Protein AF-A0AA90UH50-F1 (afdb_monomer_lite)

Organism: NCBI:txid165179

pLDDT: mean 89.98, std 8.47, range [40.38, 96.94]

Radius of gyration: 17.3 Å; chains: 1; bounding box: 39×28×52 Å

Structure (mmCIF, N/CA/C/O backbone):
data_AF-A0AA90UH50-F1
#
_entry.id   AF-A0AA90UH50-F1
#
loop_
_atom_site.group_PDB
_atom_site.id
_atom_site.type_symbol
_atom_site.label_atom_id
_atom_site.label_alt_id
_atom_site.label_comp_id
_atom_site.label_asym_id
_atom_site.label_entity_id
_atom_site.label_seq_id
_atom_site.pdbx_PDB_ins_code
_atom_site.Cartn_x
_atom_site.Cartn_y
_atom_site.Cartn_z
_atom_site.occupancy
_atom_site.B_iso_or_equiv
_atom_site.auth_seq_id
_atom_site.auth_comp_id
_atom_site.auth_asym_id
_atom_site.auth_atom_id
_atom_site.pdbx_PDB_model_num
ATOM 1 N N . MET A 1 1 ? -16.017 -11.888 17.998 1.00 40.38 1 MET A N 1
ATOM 2 C CA . MET A 1 1 ? -15.802 -11.823 16.534 1.00 40.38 1 MET A CA 1
ATOM 3 C C . MET A 1 1 ? -14.980 -10.581 16.237 1.00 40.38 1 MET A C 1
ATOM 5 O O . MET A 1 1 ? -15.386 -9.504 16.651 1.00 40.38 1 MET A O 1
ATOM 9 N N . GLY A 1 2 ? -13.798 -10.724 15.632 1.00 55.88 2 GLY A N 1
ATOM 10 C CA . GLY A 1 2 ? -12.980 -9.566 15.258 1.00 55.88 2 GLY A CA 1
ATOM 11 C C . GLY A 1 2 ? -13.675 -8.745 14.170 1.00 55.88 2 GLY A C 1
ATOM 12 O O . GLY A 1 2 ? -14.287 -9.314 13.269 1.00 55.88 2 GLY A O 1
ATOM 13 N N . THR A 1 3 ? -13.617 -7.417 14.258 1.00 66.50 3 THR A N 1
ATOM 14 C CA . THR A 1 3 ? -14.104 -6.538 13.188 1.00 66.50 3 THR A CA 1
ATOM 15 C C . THR A 1 3 ? -13.273 -6.782 11.930 1.00 66.50 3 THR A C 1
ATOM 17 O O . THR A 1 3 ? -12.051 -6.633 11.969 1.00 66.50 3 THR A O 1
ATOM 20 N N . VAL A 1 4 ? -13.920 -7.138 10.818 1.00 81.38 4 VAL A N 1
ATOM 21 C CA . VAL A 1 4 ? -13.249 -7.227 9.515 1.00 81.38 4 VAL A CA 1
ATOM 22 C C . VAL A 1 4 ? -12.757 -5.833 9.141 1.00 81.38 4 VAL A C 1
ATOM 24 O O . VAL A 1 4 ? -13.542 -4.889 9.070 1.00 81.38 4 VAL A O 1
ATOM 27 N N . GLN A 1 5 ? -11.451 -5.693 8.934 1.00 89.19 5 GLN A N 1
ATOM 28 C CA . GLN A 1 5 ? -10.883 -4.452 8.428 1.00 89.19 5 GLN A CA 1
ATOM 29 C C . GLN A 1 5 ? -11.181 -4.338 6.937 1.00 89.19 5 GLN A C 1
ATOM 31 O O . GLN A 1 5 ? -11.025 -5.305 6.190 1.00 89.19 5 GLN A O 1
ATOM 36 N N . VAL A 1 6 ? -11.626 -3.158 6.521 1.00 92.94 6 VAL A N 1
ATOM 37 C CA . VAL A 1 6 ? -12.025 -2.863 5.144 1.00 92.94 6 VAL A CA 1
ATOM 38 C C . VAL A 1 6 ? -11.366 -1.574 4.673 1.00 92.94 6 VAL A C 1
ATOM 40 O O . VAL A 1 6 ? -10.913 -0.788 5.500 1.00 92.94 6 VAL A O 1
ATOM 43 N N . MET A 1 7 ? -11.354 -1.357 3.360 1.00 93.25 7 MET A N 1
ATOM 44 C CA . MET A 1 7 ? -10.986 -0.106 2.693 1.00 93.25 7 MET A CA 1
ATOM 45 C C . MET A 1 7 ? -11.768 0.031 1.384 1.00 93.25 7 MET A C 1
ATOM 47 O O . MET A 1 7 ? -12.268 -0.961 0.851 1.00 93.25 7 MET A O 1
ATOM 51 N N . ALA A 1 8 ? -11.861 1.231 0.819 1.00 93.81 8 ALA A N 1
ATOM 52 C CA . ALA A 1 8 ? -12.311 1.356 -0.561 1.00 93.81 8 ALA A CA 1
ATOM 53 C C . ALA A 1 8 ? -11.170 0.932 -1.498 1.00 93.81 8 ALA A C 1
ATOM 55 O O . ALA A 1 8 ? -10.066 1.476 -1.437 1.00 93.81 8 ALA A O 1
ATOM 56 N N . LEU A 1 9 ? -11.429 -0.039 -2.372 1.00 92.56 9 LEU A N 1
ATOM 57 C CA . LEU A 1 9 ? -10.412 -0.643 -3.232 1.00 92.56 9 LEU A CA 1
ATOM 58 C C . LEU A 1 9 ? -11.027 -1.013 -4.575 1.00 92.56 9 LEU A C 1
ATOM 60 O O . LEU A 1 9 ? -12.037 -1.702 -4.639 1.00 92.56 9 LEU A O 1
ATOM 64 N N . ASN A 1 10 ? -10.379 -0.618 -5.661 1.00 91.25 10 ASN A N 1
ATOM 65 C CA . ASN A 1 10 ? -10.592 -1.196 -6.976 1.00 91.25 10 ASN A CA 1
ATOM 66 C C . ASN A 1 10 ? -9.401 -2.103 -7.318 1.00 91.25 10 ASN A C 1
ATOM 68 O O . ASN A 1 10 ? -8.336 -1.582 -7.666 1.00 91.25 10 ASN A O 1
ATOM 72 N N . PRO A 1 11 ? -9.559 -3.438 -7.228 1.00 88.69 11 PRO A N 1
ATOM 73 C CA . PRO A 1 11 ? -8.477 -4.380 -7.493 1.00 88.69 11 PRO A CA 1
ATOM 74 C C . PRO A 1 11 ? -8.253 -4.629 -8.993 1.00 88.69 11 PRO A C 1
ATOM 76 O O . PRO A 1 11 ? -7.331 -5.356 -9.365 1.00 88.69 11 PRO A O 1
ATOM 79 N N . ALA A 1 12 ? -9.101 -4.076 -9.868 1.00 86.69 12 ALA A N 1
ATOM 80 C CA . ALA A 1 12 ? -9.056 -4.372 -11.289 1.00 86.69 12 ALA A CA 1
ATOM 81 C C . ALA A 1 12 ? -7.774 -3.836 -11.936 1.00 86.69 12 ALA A C 1
ATOM 83 O O . ALA A 1 12 ? -7.400 -2.668 -11.791 1.00 86.69 12 ALA A O 1
ATOM 84 N N . ARG A 1 13 ? -7.142 -4.681 -12.755 1.00 83.50 13 ARG A N 1
ATOM 85 C CA . ARG A 1 13 ? -6.107 -4.237 -13.688 1.00 83.50 13 ARG A CA 1
ATOM 86 C C . ARG A 1 13 ? -6.733 -3.250 -14.671 1.00 83.50 13 ARG A C 1
ATOM 88 O O . ARG A 1 13 ? -7.753 -3.562 -15.278 1.00 83.50 13 ARG A O 1
ATOM 95 N N . LYS A 1 14 ? -6.108 -2.082 -14.855 1.00 76.19 14 LYS A N 1
ATOM 96 C CA . LYS A 1 14 ? -6.699 -0.953 -15.608 1.00 76.19 14 LYS A CA 1
ATOM 97 C C . LYS A 1 14 ? -8.002 -0.424 -14.983 1.00 76.19 14 LYS A C 1
ATOM 99 O O . LYS A 1 14 ? -8.855 0.061 -15.720 1.00 76.19 14 LYS A O 1
ATOM 104 N N . GLY A 1 15 ? -8.152 -0.436 -13.654 1.00 64.12 15 GLY A N 1
ATOM 105 C CA . GLY A 1 15 ? -9.282 0.191 -12.934 1.00 64.12 15 GLY A CA 1
ATOM 106 C C . GLY A 1 15 ? -9.403 1.724 -13.092 1.00 64.12 15 GLY A C 1
ATOM 107 O O . GLY A 1 15 ? -10.022 2.403 -12.279 1.00 64.12 15 GLY A O 1
ATOM 108 N N . ASN A 1 16 ? -8.777 2.281 -14.124 1.00 60.50 16 ASN A N 1
ATOM 109 C CA . ASN A 1 16 ? -8.462 3.677 -14.345 1.00 60.50 16 ASN A CA 1
ATOM 110 C C . ASN A 1 16 ? -9.716 4.494 -14.695 1.00 60.50 16 ASN A C 1
ATOM 112 O O . ASN A 1 16 ? -10.217 4.354 -15.802 1.00 60.50 16 ASN A O 1
ATOM 116 N N . MET A 1 17 ? -10.189 5.322 -13.752 1.00 62.91 17 MET A N 1
ATOM 117 C CA . MET A 1 17 ? -10.886 6.628 -13.904 1.00 62.91 17 MET A CA 1
ATOM 118 C C . MET A 1 17 ? -11.217 7.229 -12.509 1.00 62.91 17 MET A C 1
ATOM 120 O O . MET A 1 17 ? -12.258 7.845 -12.315 1.00 62.91 17 MET A O 1
ATOM 124 N N . GLY A 1 18 ? -10.406 6.964 -11.476 1.00 66.00 18 GLY A N 1
ATOM 125 C CA . GLY A 1 18 ? -10.763 7.343 -10.098 1.00 66.00 18 GLY A CA 1
ATOM 126 C C . GLY A 1 18 ? -11.938 6.547 -9.514 1.00 66.00 18 GLY A C 1
ATOM 127 O O . GLY A 1 18 ? -12.462 6.924 -8.470 1.00 66.00 18 GLY A O 1
ATOM 128 N N . ARG A 1 19 ? -12.349 5.447 -10.164 1.00 81.00 19 ARG A N 1
ATOM 129 C CA . ARG A 1 19 ? -13.434 4.589 -9.686 1.00 81.00 19 ARG A CA 1
ATOM 130 C C . ARG A 1 19 ? -12.934 3.544 -8.688 1.00 81.00 19 ARG A C 1
ATOM 132 O O . ARG A 1 19 ? -11.980 2.822 -8.972 1.00 81.00 19 ARG A O 1
ATOM 139 N N . LEU A 1 20 ? -13.597 3.444 -7.548 1.00 83.00 20 LEU A N 1
ATOM 140 C CA . LEU A 1 20 ? -13.385 2.485 -6.471 1.00 83.00 20 LEU A CA 1
ATOM 141 C C . LEU A 1 20 ? -14.473 1.403 -6.512 1.00 83.00 20 LEU A C 1
ATOM 143 O O . LEU A 1 20 ? -15.593 1.683 -6.917 1.00 83.00 20 LEU A O 1
ATOM 147 N N . ASN A 1 21 ? -14.195 0.187 -6.042 1.00 77.31 21 ASN A N 1
ATOM 148 C CA . ASN A 1 21 ? -15.282 -0.657 -5.547 1.00 77.31 21 ASN A CA 1
ATOM 149 C C . ASN A 1 21 ? -15.404 -0.369 -4.049 1.00 77.31 21 ASN A C 1
ATOM 151 O O . ASN A 1 21 ? -14.422 -0.445 -3.305 1.00 77.31 21 ASN A O 1
ATOM 155 N N . SER A 1 22 ? -16.588 0.048 -3.609 1.00 76.56 22 SER A N 1
ATOM 156 C CA . SER A 1 22 ? -16.806 0.396 -2.207 1.00 76.56 22 SER A CA 1
ATOM 157 C C . SER A 1 22 ? -16.666 -0.834 -1.310 1.00 76.56 22 SER A C 1
ATOM 159 O O . SER A 1 22 ? -17.245 -1.875 -1.612 1.00 76.56 22 SER A O 1
ATOM 161 N N . SER A 1 23 ? -15.953 -0.665 -0.198 1.00 89.88 23 SER A N 1
ATOM 162 C CA . SER A 1 23 ? -15.749 -1.612 0.898 1.00 89.88 23 SER A CA 1
ATOM 163 C C . SER A 1 23 ? -15.271 -2.997 0.461 1.00 89.88 23 SER A C 1
ATOM 165 O O . SER A 1 23 ? -16.052 -3.899 0.170 1.00 89.88 23 SER A O 1
ATOM 167 N N . GLN A 1 24 ? -13.956 -3.174 0.444 1.00 92.69 24 GLN A N 1
ATOM 168 C CA . GLN A 1 24 ? -13.304 -4.466 0.288 1.00 92.69 24 GLN A CA 1
ATOM 169 C C . GLN A 1 24 ? -12.563 -4.817 1.580 1.00 92.69 24 GLN A C 1
ATOM 171 O O . GLN A 1 24 ? -11.927 -3.935 2.164 1.00 92.69 24 GLN A O 1
ATOM 176 N N . PRO A 1 25 ? -12.608 -6.079 2.032 1.00 92.38 25 PRO A N 1
ATOM 177 C CA . PRO A 1 25 ? -11.779 -6.541 3.138 1.00 92.38 25 PRO A CA 1
ATOM 178 C C . PRO A 1 25 ? -10.282 -6.367 2.867 1.00 92.38 25 PRO A C 1
ATOM 180 O O . PRO A 1 25 ? -9.833 -6.538 1.733 1.00 92.38 25 PRO A O 1
ATOM 183 N N . LEU A 1 26 ? -9.497 -6.118 3.918 1.00 89.62 26 LEU A N 1
ATOM 184 C CA . LEU A 1 26 ? -8.041 -5.963 3.820 1.00 89.62 26 LEU A CA 1
ATOM 185 C C . LEU A 1 26 ? -7.366 -7.178 3.156 1.00 89.62 26 LEU A C 1
ATOM 187 O O . LEU A 1 26 ? -6.498 -6.998 2.311 1.00 89.62 26 LEU A O 1
ATOM 191 N N . TYR A 1 27 ? -7.848 -8.402 3.410 1.00 90.06 27 TYR A N 1
ATOM 192 C CA . TYR A 1 27 ? -7.284 -9.611 2.790 1.00 90.06 27 TYR A CA 1
ATOM 193 C C . TYR A 1 27 ? -7.380 -9.616 1.252 1.00 90.06 27 TYR A C 1
ATOM 195 O O . TYR A 1 27 ? -6.583 -10.278 0.581 1.00 90.06 27 TYR A O 1
ATOM 203 N N . VAL A 1 28 ? -8.347 -8.893 0.665 1.00 92.44 28 VAL A N 1
ATOM 204 C CA . VAL A 1 28 ? -8.451 -8.731 -0.795 1.00 92.44 28 VAL A CA 1
ATOM 205 C C . VAL A 1 28 ? -7.262 -7.924 -1.304 1.00 92.44 28 VAL A C 1
ATOM 207 O O . VAL A 1 28 ? -6.693 -8.254 -2.345 1.00 92.44 28 VAL A O 1
ATOM 210 N N . TYR A 1 29 ? -6.855 -6.902 -0.550 1.00 91.12 29 TYR A N 1
ATOM 211 C CA . TYR A 1 29 ? -5.661 -6.124 -0.843 1.00 91.12 29 TYR A CA 1
ATOM 212 C C . TYR A 1 29 ? -4.388 -6.963 -0.698 1.00 91.12 29 TYR A C 1
ATOM 214 O O . TYR A 1 29 ? -3.591 -7.004 -1.634 1.00 91.12 29 TYR A O 1
ATOM 222 N N . ASP A 1 30 ? -4.247 -7.715 0.396 1.00 90.44 30 ASP A N 1
ATOM 223 C CA . ASP A 1 30 ? -3.086 -8.592 0.625 1.00 90.44 30 ASP A CA 1
ATOM 224 C C . ASP A 1 30 ? -2.926 -9.639 -0.493 1.00 90.44 30 ASP A C 1
ATOM 226 O O . ASP A 1 30 ? -1.829 -9.907 -0.989 1.00 90.44 30 ASP A O 1
ATOM 230 N N . THR A 1 31 ? -4.045 -10.195 -0.961 1.00 93.06 31 THR A N 1
ATOM 231 C CA . THR A 1 31 ? -4.054 -11.147 -2.079 1.00 93.06 31 THR A CA 1
ATOM 232 C C . THR A 1 31 ? -3.680 -10.476 -3.402 1.00 93.06 31 THR A C 1
ATOM 234 O O . THR A 1 31 ? -3.007 -11.081 -4.239 1.00 93.06 31 THR A O 1
ATOM 237 N N . LEU A 1 32 ? -4.111 -9.229 -3.610 1.00 91.88 32 LEU A N 1
ATOM 238 C CA . LEU A 1 32 ? -3.858 -8.450 -4.820 1.00 91.88 32 LEU A CA 1
ATOM 239 C C . LEU A 1 32 ? -2.376 -8.094 -4.977 1.00 91.88 32 LEU A C 1
ATOM 241 O O . LEU A 1 32 ? -1.808 -8.308 -6.047 1.00 91.88 32 LEU A O 1
ATOM 245 N N . ILE A 1 33 ? -1.731 -7.591 -3.927 1.00 90.75 33 ILE A N 1
ATOM 246 C CA . ILE A 1 33 ? -0.304 -7.220 -3.953 1.00 90.75 33 ILE A CA 1
ATOM 247 C C . ILE A 1 33 ? 0.622 -8.438 -4.087 1.00 90.75 33 ILE A C 1
ATOM 249 O O . ILE A 1 33 ? 1.748 -8.329 -4.580 1.00 90.75 33 ILE A O 1
ATOM 253 N N . ALA A 1 34 ? 0.146 -9.623 -3.696 1.00 91.81 34 ALA A N 1
ATOM 254 C CA . ALA A 1 34 ? 0.870 -10.870 -3.885 1.00 91.81 34 ALA A CA 1
ATOM 255 C C . ALA A 1 34 ? 0.861 -11.346 -5.350 1.00 91.81 34 ALA A C 1
ATOM 257 O O . ALA A 1 34 ? 1.719 -12.154 -5.721 1.00 91.81 34 ALA A O 1
ATOM 258 N N . GLN A 1 35 ? -0.057 -10.837 -6.185 1.00 93.81 35 GLN A N 1
ATOM 259 C CA . GLN A 1 35 ? -0.249 -11.293 -7.561 1.00 93.81 35 GLN A CA 1
ATOM 260 C C . GLN A 1 35 ? 1.018 -11.115 -8.420 1.00 93.81 35 GLN A C 1
ATOM 262 O O . GLN A 1 35 ? 1.564 -10.006 -8.498 1.00 93.81 35 GLN A O 1
ATOM 267 N N . PRO A 1 36 ? 1.449 -12.155 -9.165 1.00 94.81 36 PRO A N 1
ATOM 268 C CA . PRO A 1 36 ? 2.641 -12.083 -10.013 1.00 94.81 36 PRO A CA 1
ATOM 269 C C . PRO A 1 36 ? 2.586 -10.972 -11.065 1.00 94.81 36 PRO A C 1
ATOM 271 O O . PRO A 1 36 ? 3.591 -10.314 -11.332 1.00 94.81 36 PRO A O 1
ATOM 274 N N . TRP A 1 37 ? 1.407 -10.726 -11.647 1.00 93.25 37 TRP A N 1
ATOM 275 C CA . TRP A 1 37 ? 1.246 -9.690 -12.668 1.00 93.25 37 TRP A CA 1
ATOM 276 C C . TRP A 1 37 ? 1.492 -8.287 -12.099 1.00 93.25 37 TRP A C 1
ATOM 278 O O . TRP A 1 37 ? 2.132 -7.473 -12.762 1.00 93.25 37 TRP A O 1
ATOM 288 N N . LEU A 1 38 ? 1.022 -8.008 -10.876 1.00 93.50 38 LEU A N 1
ATOM 289 C CA . LEU A 1 38 ? 1.157 -6.694 -10.249 1.00 93.50 38 LEU A CA 1
ATOM 290 C C . LEU A 1 38 ? 2.606 -6.453 -9.833 1.00 93.50 38 LEU A C 1
ATOM 292 O O . LEU A 1 38 ? 3.157 -5.397 -10.139 1.00 93.50 38 LEU A O 1
ATOM 296 N N . LYS A 1 39 ? 3.260 -7.467 -9.251 1.00 93.38 39 LYS A N 1
ATOM 297 C CA . LYS A 1 39 ? 4.707 -7.443 -8.985 1.00 93.38 39 LYS A CA 1
ATOM 298 C C . LYS A 1 39 ? 5.508 -7.173 -10.260 1.00 93.38 39 LYS A C 1
ATOM 300 O O . LYS A 1 39 ? 6.398 -6.329 -10.254 1.00 93.38 39 LYS A O 1
ATOM 305 N N . GLY A 1 40 ? 5.147 -7.826 -11.367 1.00 95.06 40 GLY A N 1
ATOM 306 C CA . GLY A 1 40 ? 5.768 -7.603 -12.674 1.00 95.06 40 GLY A CA 1
ATOM 307 C C . GLY A 1 40 ? 5.603 -6.169 -13.187 1.00 95.06 40 GLY A C 1
ATOM 308 O O . GLY A 1 40 ? 6.584 -5.561 -13.607 1.00 95.06 40 GLY A O 1
ATOM 309 N N . VAL A 1 41 ? 4.391 -5.608 -13.110 1.00 94.56 41 VAL A N 1
ATOM 310 C CA . VAL A 1 41 ? 4.115 -4.212 -13.498 1.00 94.56 41 VAL A CA 1
ATOM 311 C C . VAL A 1 41 ? 4.888 -3.227 -12.614 1.00 94.56 41 VAL A C 1
ATOM 313 O O . VAL A 1 41 ? 5.458 -2.265 -13.125 1.00 94.56 41 VAL A O 1
ATOM 316 N N . ILE A 1 42 ? 4.954 -3.464 -11.301 1.00 94.19 42 ILE A N 1
ATOM 317 C CA . ILE A 1 42 ? 5.712 -2.622 -10.365 1.00 94.19 42 ILE A CA 1
ATOM 318 C C . ILE A 1 42 ? 7.210 -2.657 -10.687 1.00 94.19 42 ILE A C 1
ATOM 320 O O . ILE A 1 42 ? 7.819 -1.593 -10.797 1.00 94.19 42 ILE A O 1
ATOM 324 N N . ALA A 1 43 ? 7.787 -3.841 -10.907 1.00 95.19 43 ALA A N 1
ATOM 325 C CA . ALA A 1 43 ? 9.193 -3.984 -11.288 1.00 95.19 43 ALA A CA 1
ATOM 326 C C . ALA A 1 43 ? 9.509 -3.221 -12.589 1.00 95.19 43 ALA A C 1
ATOM 328 O O . ALA A 1 43 ? 10.512 -2.515 -12.674 1.00 95.19 43 ALA A O 1
ATOM 329 N N . GLN A 1 44 ? 8.609 -3.267 -13.577 1.00 95.75 44 GLN A N 1
ATOM 330 C CA . GLN A 1 44 ? 8.737 -2.494 -14.819 1.00 95.75 44 GLN A CA 1
ATOM 331 C C . GLN A 1 44 ? 8.693 -0.978 -14.595 1.00 95.75 44 GLN A C 1
ATOM 333 O O . GLN A 1 44 ? 9.503 -0.233 -15.151 1.00 95.75 44 GLN A O 1
ATOM 338 N N . ILE A 1 45 ? 7.773 -0.501 -13.749 1.00 94.81 45 ILE A N 1
ATOM 339 C CA . ILE A 1 45 ? 7.685 0.924 -13.394 1.00 94.81 45 ILE A CA 1
ATOM 340 C C . ILE A 1 45 ? 8.969 1.389 -12.696 1.00 94.81 45 ILE A C 1
ATOM 342 O O . ILE A 1 45 ? 9.449 2.488 -12.977 1.00 94.81 45 ILE A O 1
ATOM 346 N N . ARG A 1 46 ? 9.539 0.547 -11.828 1.00 93.06 46 ARG A N 1
ATOM 347 C CA . ARG A 1 46 ? 10.780 0.818 -11.091 1.00 93.06 46 ARG A CA 1
ATOM 348 C C . ARG A 1 46 ? 12.051 0.678 -11.932 1.00 93.06 46 ARG A C 1
ATOM 350 O O . ARG A 1 46 ? 13.107 1.101 -11.471 1.00 93.06 46 ARG A O 1
ATOM 357 N N . GLY A 1 47 ? 11.959 0.111 -13.136 1.00 93.00 47 GLY A N 1
ATOM 358 C CA . GLY A 1 47 ? 13.118 -0.190 -13.981 1.00 93.00 47 GLY A CA 1
ATOM 359 C C . GLY A 1 47 ? 13.901 -1.437 -13.564 1.00 93.00 47 GLY A C 1
ATOM 360 O O . GLY A 1 47 ? 15.010 -1.631 -14.033 1.00 93.00 47 GLY A O 1
ATOM 361 N N . GLU A 1 48 ? 13.330 -2.275 -12.702 1.00 94.25 48 GLU A N 1
ATOM 362 C CA . GLU A 1 48 ? 13.900 -3.559 -12.264 1.00 94.25 48 GLU A CA 1
ATOM 363 C C . GLU A 1 48 ? 13.637 -4.678 -13.286 1.00 94.25 48 GLU A C 1
ATOM 365 O O . GLU A 1 48 ? 14.247 -5.742 -13.230 1.00 94.25 48 GLU A O 1
ATOM 370 N N . LYS A 1 49 ? 12.702 -4.447 -14.215 1.00 95.44 49 LYS A N 1
ATOM 371 C CA . LYS A 1 49 ? 12.353 -5.359 -15.303 1.00 95.44 49 LYS A CA 1
ATOM 372 C C . LYS A 1 49 ? 12.131 -4.578 -16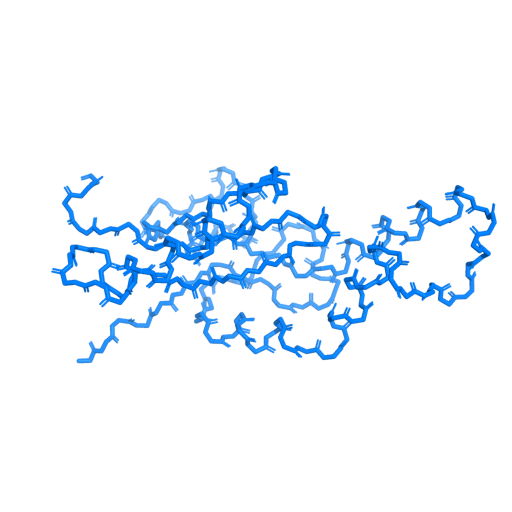.593 1.00 95.44 49 LYS A C 1
ATOM 374 O O . LYS A 1 49 ? 11.552 -3.492 -16.572 1.00 95.44 49 LYS A O 1
ATOM 379 N N . GLU A 1 50 ? 12.535 -5.161 -17.714 1.00 95.19 50 GLU A N 1
ATOM 380 C CA . GLU A 1 50 ? 12.315 -4.591 -19.041 1.00 95.19 50 GLU A CA 1
ATOM 381 C C . GLU A 1 50 ? 10.825 -4.440 -19.377 1.00 95.19 50 GLU A C 1
ATOM 383 O O . GLU A 1 50 ? 9.962 -5.219 -18.942 1.00 95.19 50 GLU A O 1
ATOM 388 N N . ILE A 1 51 ? 10.524 -3.428 -20.191 1.00 96.56 51 ILE A N 1
ATOM 389 C CA . ILE A 1 51 ? 9.193 -3.203 -20.746 1.00 96.56 51 ILE A CA 1
ATOM 390 C C . ILE A 1 51 ? 9.188 -3.778 -22.170 1.00 96.56 51 ILE A C 1
ATOM 392 O O . ILE A 1 51 ? 9.872 -3.230 -23.032 1.00 96.56 51 ILE A O 1
ATOM 396 N N . PRO A 1 52 ? 8.431 -4.859 -22.445 1.00 94.94 52 PRO A N 1
ATOM 397 C CA . PRO A 1 52 ? 8.403 -5.470 -23.768 1.00 94.94 52 PRO A CA 1
ATOM 398 C C . PRO A 1 52 ? 8.048 -4.462 -24.864 1.00 94.94 52 PRO A C 1
ATOM 400 O O . PRO A 1 52 ? 7.067 -3.727 -24.737 1.00 94.94 52 PRO A O 1
ATOM 403 N N . GLY A 1 53 ? 8.833 -4.458 -25.942 1.00 95.00 53 GLY A N 1
ATOM 404 C CA . GLY A 1 53 ? 8.612 -3.586 -27.098 1.00 95.00 53 GLY A CA 1
ATOM 405 C C . GLY A 1 53 ? 8.998 -2.118 -26.886 1.00 95.00 53 GLY A C 1
ATOM 406 O O . GLY A 1 53 ? 8.589 -1.275 -27.679 1.00 95.00 53 GLY A O 1
ATOM 407 N N . VAL A 1 54 ? 9.751 -1.799 -25.830 1.00 96.56 54 VAL A N 1
ATOM 408 C CA . VAL A 1 54 ? 10.287 -0.457 -25.578 1.00 96.56 54 VAL A CA 1
ATOM 409 C C . VAL A 1 54 ? 11.806 -0.537 -25.550 1.00 96.56 54 VAL A C 1
ATOM 411 O O . VAL A 1 54 ? 12.364 -1.303 -24.768 1.00 96.56 54 VAL A O 1
ATOM 414 N N . ASP A 1 55 ? 12.460 0.260 -26.390 1.00 93.44 55 ASP A N 1
ATOM 415 C CA . ASP A 1 55 ? 13.911 0.423 -26.347 1.00 93.44 55 ASP A CA 1
ATOM 416 C C . ASP A 1 55 ? 14.317 1.105 -25.031 1.00 93.44 55 ASP A C 1
ATOM 418 O O . ASP A 1 55 ? 13.831 2.191 -24.707 1.00 93.44 55 ASP A O 1
ATOM 422 N N . ALA A 1 56 ? 15.197 0.459 -24.264 1.00 90.94 56 ALA A N 1
ATOM 423 C CA . ALA A 1 56 ? 15.707 0.989 -23.004 1.00 90.94 56 ALA A CA 1
ATOM 424 C C . ALA A 1 56 ? 16.579 2.244 -23.196 1.00 90.94 56 ALA A C 1
ATOM 426 O O . ALA A 1 56 ? 16.705 3.028 -22.255 1.00 90.94 56 ALA A O 1
ATOM 427 N N . GLY A 1 57 ? 17.144 2.445 -24.394 1.00 93.38 57 GLY A N 1
ATOM 428 C CA . GLY A 1 57 ? 17.903 3.641 -24.762 1.00 93.38 57 GLY A CA 1
ATOM 429 C C . GLY A 1 57 ? 17.034 4.858 -25.105 1.00 93.38 57 GLY A C 1
ATOM 430 O O . GLY A 1 57 ? 17.521 5.986 -25.047 1.00 93.38 57 GLY A O 1
ATOM 431 N N . ASP A 1 58 ? 15.745 4.669 -25.413 1.00 96.38 58 ASP A N 1
ATOM 432 C CA . ASP A 1 58 ? 14.811 5.770 -25.673 1.00 96.38 58 ASP A CA 1
ATOM 433 C C . ASP A 1 58 ? 14.113 6.202 -24.374 1.00 96.38 58 ASP A C 1
ATOM 435 O O . ASP A 1 58 ? 13.027 5.735 -24.010 1.00 96.38 58 ASP A O 1
ATOM 439 N N . GLU A 1 59 ? 14.724 7.157 -23.669 1.00 95.56 59 GLU A N 1
ATOM 440 C CA . GLU A 1 59 ? 14.199 7.695 -22.409 1.00 95.56 59 GLU A CA 1
ATOM 441 C C . GLU A 1 59 ? 12.755 8.214 -22.523 1.00 95.56 59 GLU A C 1
ATOM 443 O O . GLU A 1 59 ? 11.957 8.096 -21.582 1.00 95.56 59 GLU A O 1
ATOM 448 N N . LYS A 1 60 ? 12.381 8.777 -23.679 1.00 96.94 60 LYS A N 1
ATOM 449 C CA . LYS A 1 60 ? 11.039 9.322 -23.910 1.00 96.94 60 LYS A CA 1
ATOM 450 C C . LYS A 1 60 ? 10.023 8.192 -24.052 1.00 96.94 60 LYS A C 1
ATOM 452 O O . LYS A 1 60 ? 8.935 8.281 -23.463 1.00 96.94 60 LYS A O 1
ATOM 457 N N . ALA A 1 61 ? 10.365 7.132 -24.783 1.00 96.56 61 ALA A N 1
ATOM 458 C CA . ALA A 1 61 ? 9.536 5.937 -24.892 1.00 96.56 61 ALA A CA 1
ATOM 459 C C . ALA A 1 61 ? 9.395 5.229 -23.538 1.00 96.56 61 ALA A C 1
ATOM 461 O O . ALA A 1 61 ? 8.270 4.924 -23.130 1.00 96.56 61 ALA A O 1
ATOM 462 N N . VAL A 1 62 ? 10.493 5.069 -22.790 1.00 96.44 62 VAL A N 1
ATOM 463 C CA . VAL A 1 62 ? 10.490 4.487 -21.437 1.00 96.44 62 VAL A CA 1
ATOM 464 C C . VAL A 1 62 ? 9.582 5.280 -20.501 1.00 96.44 62 VAL A C 1
ATOM 466 O O . VAL A 1 62 ? 8.714 4.702 -19.839 1.00 96.44 62 VAL A O 1
ATOM 469 N N . LYS A 1 63 ? 9.711 6.612 -20.469 1.00 95.50 63 LYS A N 1
ATOM 470 C CA . LYS A 1 63 ? 8.859 7.476 -19.639 1.00 95.50 63 LYS A CA 1
ATOM 471 C C . LYS A 1 63 ? 7.381 7.314 -19.998 1.00 95.50 63 LYS A C 1
ATOM 473 O O . LYS A 1 63 ? 6.557 7.098 -19.108 1.00 95.50 63 LYS A O 1
ATOM 478 N N . LYS A 1 64 ? 7.035 7.361 -21.289 1.00 96.25 64 LYS A N 1
ATOM 479 C CA . LYS A 1 64 ? 5.651 7.185 -21.766 1.00 96.25 64 LYS A CA 1
ATOM 480 C C . LYS A 1 64 ? 5.090 5.811 -21.390 1.00 96.25 64 LYS A C 1
ATOM 482 O O . LYS A 1 64 ? 3.949 5.719 -20.933 1.00 96.25 64 LYS A O 1
ATOM 487 N N . ALA A 1 65 ? 5.885 4.756 -21.543 1.00 95.88 65 ALA A N 1
ATOM 488 C CA . ALA A 1 65 ? 5.483 3.400 -21.200 1.00 95.88 65 ALA A CA 1
ATOM 489 C C . ALA A 1 65 ? 5.250 3.235 -19.690 1.00 95.88 65 ALA A C 1
ATOM 491 O O . ALA A 1 65 ? 4.221 2.690 -19.285 1.00 95.88 65 ALA A O 1
ATOM 492 N N . ARG A 1 66 ? 6.136 3.785 -18.846 1.00 94.69 66 ARG A N 1
ATOM 493 C CA . ARG A 1 66 ? 5.964 3.794 -17.383 1.00 94.69 66 ARG A CA 1
ATOM 494 C C . ARG A 1 66 ? 4.698 4.536 -16.951 1.00 94.69 66 ARG A C 1
ATOM 496 O O . ARG A 1 66 ? 3.985 4.037 -16.085 1.00 94.69 66 ARG A O 1
ATOM 503 N N . GLU A 1 67 ? 4.364 5.672 -17.566 1.00 92.44 67 GLU A N 1
ATOM 504 C CA . GLU A 1 67 ? 3.088 6.360 -17.299 1.00 92.44 67 GLU A CA 1
ATOM 505 C C . GLU A 1 67 ? 1.870 5.512 -17.699 1.00 92.44 67 GLU A C 1
ATOM 507 O O . GLU A 1 67 ? 0.877 5.456 -16.972 1.00 92.44 67 GLU A O 1
ATOM 512 N N . GLY A 1 68 ? 1.953 4.784 -18.816 1.00 92.38 68 GLY A N 1
ATOM 513 C CA . GLY A 1 68 ? 0.927 3.819 -19.220 1.00 92.38 68 GLY A CA 1
ATOM 514 C C . GLY A 1 68 ? 0.772 2.651 -18.238 1.00 92.38 68 GLY A C 1
ATOM 515 O O . GLY A 1 68 ? -0.349 2.222 -17.966 1.00 92.38 68 GLY A O 1
ATOM 516 N N . LEU A 1 69 ? 1.873 2.154 -17.669 1.00 93.00 69 LEU A N 1
ATOM 517 C CA . LEU A 1 69 ? 1.864 1.098 -16.651 1.00 93.00 69 LEU A CA 1
ATOM 518 C C . LEU A 1 69 ? 1.287 1.585 -15.317 1.00 93.00 69 LEU A C 1
ATOM 520 O O . LEU A 1 69 ? 0.487 0.872 -14.717 1.00 93.00 69 LEU A O 1
ATOM 524 N N . LYS A 1 70 ? 1.610 2.812 -14.881 1.00 90.19 70 LYS A N 1
ATOM 525 C CA . LYS A 1 70 ? 1.035 3.420 -13.663 1.00 90.19 70 LYS A CA 1
ATOM 526 C C . LYS A 1 70 ? -0.493 3.466 -13.710 1.00 90.19 70 LYS A C 1
ATOM 528 O O . LYS A 1 70 ? -1.143 3.218 -12.703 1.00 90.19 70 LYS A O 1
ATOM 533 N N . ARG A 1 71 ? -1.070 3.696 -14.893 1.00 88.12 71 ARG A N 1
ATOM 534 C CA . ARG A 1 71 ? -2.526 3.663 -15.130 1.00 88.12 71 ARG A CA 1
ATOM 535 C C . ARG A 1 71 ? -3.153 2.268 -15.004 1.00 88.12 71 ARG A C 1
ATOM 537 O O . ARG A 1 71 ? -4.373 2.152 -14.988 1.00 88.12 71 ARG A O 1
ATOM 544 N N . GLN A 1 72 ? -2.352 1.203 -14.959 1.00 88.00 72 GLN A N 1
ATOM 545 C CA . GLN A 1 72 ? -2.837 -0.162 -14.733 1.00 88.00 72 GLN A CA 1
ATOM 546 C C . GLN A 1 72 ? -2.892 -0.532 -13.252 1.00 88.00 72 GLN A C 1
ATOM 548 O O . GLN A 1 72 ? -3.489 -1.565 -12.938 1.00 88.00 72 GLN A O 1
ATOM 553 N N . LEU A 1 73 ? -2.257 0.263 -12.380 1.00 89.62 73 LEU A N 1
ATOM 554 C CA . LEU A 1 73 ? -2.184 -0.024 -10.955 1.00 89.62 73 LEU A CA 1
ATOM 555 C C . LEU A 1 73 ? -3.584 0.035 -10.323 1.00 89.62 73 LEU A C 1
ATOM 557 O O . LEU A 1 73 ? -4.382 0.905 -10.684 1.00 89.62 73 LEU A O 1
ATOM 561 N N . PRO A 1 74 ? -3.878 -0.868 -9.375 1.00 89.56 74 PRO A N 1
ATOM 562 C CA . PRO A 1 74 ? -5.068 -0.774 -8.542 1.00 89.56 74 PRO A CA 1
ATOM 563 C C . PRO A 1 74 ? -5.152 0.564 -7.806 1.00 89.56 74 PRO A C 1
ATOM 565 O O . PRO A 1 74 ? -4.135 1.191 -7.503 1.00 89.56 74 PRO A O 1
ATOM 568 N N . ILE A 1 75 ? -6.372 0.977 -7.472 1.00 87.69 75 ILE A N 1
ATOM 569 C CA . ILE A 1 75 ? -6.619 2.205 -6.711 1.00 87.69 75 ILE A CA 1
ATOM 570 C C . ILE A 1 75 ? -7.212 1.820 -5.363 1.00 87.69 75 ILE A C 1
ATOM 572 O O . ILE A 1 75 ? -8.215 1.113 -5.313 1.00 87.69 75 ILE A O 1
ATOM 576 N N . ARG A 1 76 ? -6.627 2.329 -4.279 1.00 89.62 76 ARG A N 1
ATOM 577 C CA . ARG A 1 76 ? -7.161 2.202 -2.918 1.00 89.62 76 ARG A CA 1
ATOM 578 C C . ARG A 1 76 ? -7.334 3.561 -2.255 1.00 89.62 76 ARG A C 1
ATOM 580 O O . ARG A 1 76 ? -6.645 4.516 -2.614 1.00 89.62 76 ARG A O 1
ATOM 587 N N . ALA A 1 77 ? -8.223 3.631 -1.277 1.00 91.44 77 ALA A N 1
ATOM 588 C CA . ALA A 1 77 ? -8.316 4.718 -0.315 1.00 91.44 77 ALA A CA 1
ATOM 589 C C . ALA A 1 77 ? -8.468 4.098 1.075 1.00 91.44 77 ALA A C 1
ATOM 591 O O . ALA A 1 77 ? -9.457 3.424 1.351 1.00 91.44 77 ALA A O 1
ATOM 592 N N . ILE A 1 78 ? -7.462 4.299 1.923 1.00 91.12 78 ILE A N 1
ATOM 593 C CA . ILE A 1 78 ? -7.404 3.645 3.231 1.00 91.12 78 ILE A CA 1
ATOM 594 C C . ILE A 1 78 ? -8.264 4.353 4.281 1.00 91.12 78 ILE A C 1
ATOM 596 O O . ILE A 1 78 ? -8.848 3.714 5.148 1.00 91.12 78 ILE A O 1
ATOM 600 N N . HIS A 1 79 ? -8.409 5.672 4.161 1.00 92.56 79 HIS A N 1
ATOM 601 C CA . HIS A 1 79 ? -9.146 6.495 5.117 1.00 92.56 79 HIS A CA 1
ATOM 602 C C . HIS A 1 79 ? -10.660 6.264 5.090 1.00 92.56 79 HIS A C 1
ATOM 604 O O . HIS A 1 79 ? -11.322 6.540 6.083 1.00 92.56 79 HIS A O 1
ATOM 610 N N . TYR A 1 80 ? -11.215 5.751 3.989 1.00 94.00 80 TYR A N 1
ATOM 611 C CA . TYR A 1 80 ? -12.657 5.582 3.795 1.00 94.00 80 TYR A CA 1
ATOM 612 C C . TYR A 1 80 ? -12.985 4.206 3.227 1.00 94.00 80 TYR A C 1
ATOM 614 O O . TYR A 1 80 ? -12.297 3.707 2.339 1.00 94.00 80 TYR A O 1
ATOM 622 N N . SER A 1 81 ? -14.084 3.612 3.686 1.00 93.81 81 SER A N 1
ATOM 623 C CA . SER A 1 81 ? -14.619 2.383 3.087 1.00 93.81 81 SER A CA 1
ATOM 624 C C . SER A 1 81 ? -15.520 2.657 1.886 1.00 93.81 81 SER A C 1
ATOM 626 O O . SER A 1 81 ? -15.733 1.757 1.073 1.00 93.81 81 SER A O 1
ATOM 628 N N . LYS A 1 82 ? -16.039 3.880 1.720 1.00 93.50 82 LYS A N 1
ATOM 629 C CA . LYS A 1 82 ? -17.002 4.195 0.662 1.00 93.50 82 LYS A CA 1
ATOM 630 C C . LYS A 1 82 ? -16.852 5.619 0.129 1.00 93.50 82 LYS A C 1
ATOM 632 O O . LYS A 1 82 ? -16.577 6.559 0.864 1.00 93.50 82 LYS A O 1
ATOM 637 N N . PHE A 1 83 ? -17.129 5.756 -1.164 1.00 93.69 83 PHE A N 1
ATOM 638 C CA . PHE A 1 83 ? -17.333 7.029 -1.844 1.00 93.69 83 PHE A CA 1
ATOM 639 C C . PHE A 1 83 ? -18.662 6.978 -2.609 1.00 93.69 83 PHE A C 1
ATOM 641 O O . PHE A 1 83 ? -19.079 5.911 -3.076 1.00 93.69 83 PHE A O 1
ATOM 648 N N . ARG A 1 84 ? -19.345 8.115 -2.736 1.00 92.62 84 ARG A N 1
ATOM 649 C CA . ARG A 1 84 ? -20.498 8.296 -3.620 1.00 92.62 84 ARG A CA 1
ATOM 650 C C . ARG A 1 84 ? -20.051 8.085 -5.061 1.00 92.62 84 ARG A C 1
ATOM 652 O O . ARG A 1 84 ? -18.905 8.347 -5.419 1.00 92.62 84 ARG A O 1
ATOM 659 N N . ASN A 1 85 ? -20.939 7.516 -5.875 1.00 89.75 85 ASN A N 1
ATOM 660 C CA . ASN A 1 85 ? -20.674 7.226 -7.290 1.00 89.75 85 ASN A CA 1
ATOM 661 C C . ASN A 1 85 ? -19.404 6.398 -7.544 1.00 89.75 85 ASN A C 1
ATOM 663 O O . ASN A 1 85 ? -18.896 6.371 -8.666 1.00 89.75 85 ASN A O 1
ATOM 667 N N . ASN A 1 86 ? -18.889 5.726 -6.505 1.00 87.81 86 ASN A N 1
ATOM 668 C CA . ASN A 1 86 ? -17.610 5.042 -6.537 1.00 87.81 86 ASN A CA 1
ATOM 669 C C . ASN A 1 86 ? -16.440 5.945 -6.957 1.00 87.81 86 ASN A C 1
ATOM 671 O O . ASN A 1 86 ? -15.443 5.425 -7.425 1.00 87.81 86 ASN A O 1
ATOM 675 N N . HIS A 1 87 ? -16.507 7.267 -6.817 1.00 89.56 87 HIS A N 1
ATOM 676 C CA . HIS A 1 87 ? -15.461 8.167 -7.302 1.00 89.56 87 HIS A CA 1
ATOM 677 C C . HIS A 1 87 ? -14.591 8.673 -6.149 1.00 89.56 87 HIS A C 1
ATOM 679 O O . HIS A 1 87 ? -15.092 9.192 -5.160 1.00 89.56 87 HIS A O 1
ATOM 685 N N . ARG A 1 88 ? -13.269 8.496 -6.244 1.00 89.50 88 ARG A N 1
ATOM 686 C CA . ARG A 1 88 ? -12.332 8.954 -5.213 1.00 89.50 88 ARG A CA 1
ATOM 687 C C . ARG A 1 88 ? -12.119 10.465 -5.326 1.00 89.50 88 ARG A C 1
ATOM 689 O O . ARG A 1 88 ? -11.155 10.905 -5.948 1.00 89.50 88 ARG A O 1
ATOM 696 N N . SER A 1 89 ? -12.985 11.232 -4.682 1.00 90.31 89 SER A N 1
ATOM 697 C CA . SER A 1 89 ? -12.879 12.685 -4.539 1.00 90.31 89 SER A CA 1
ATOM 698 C C . SER A 1 89 ? -13.236 13.104 -3.109 1.00 90.31 89 SER A C 1
ATOM 700 O O . SER A 1 89 ? -13.801 12.313 -2.347 1.00 90.31 89 SER A O 1
ATOM 702 N N . SER A 1 90 ? -12.894 14.336 -2.732 1.00 89.50 90 SER A N 1
ATOM 703 C CA . SER A 1 90 ? -13.299 14.891 -1.436 1.00 89.50 90 SER A CA 1
ATOM 704 C C . SER A 1 90 ? -14.813 15.112 -1.380 1.00 89.50 90 SER A C 1
ATOM 706 O O . SER A 1 90 ? -15.426 14.884 -0.341 1.00 89.50 90 SER A O 1
ATOM 708 N N . GLU A 1 91 ? -15.431 15.499 -2.499 1.00 93.75 91 GLU A N 1
ATOM 709 C CA . GLU A 1 91 ? -16.872 15.751 -2.616 1.00 93.75 91 GLU A CA 1
ATOM 710 C C . GLU A 1 91 ? -17.704 14.461 -2.524 1.00 93.75 91 GLU A C 1
ATOM 712 O O . GLU A 1 91 ? -18.812 14.441 -1.976 1.00 93.75 91 GLU A O 1
ATOM 717 N N . ASP A 1 92 ? -17.163 13.360 -3.045 1.00 93.94 92 ASP A N 1
ATOM 718 C CA . ASP A 1 92 ? -17.805 12.050 -3.028 1.00 93.94 92 ASP A CA 1
ATOM 719 C C . ASP A 1 92 ? -17.478 11.249 -1.756 1.00 93.94 92 ASP A C 1
ATOM 721 O O . ASP A 1 92 ? -18.064 10.187 -1.547 1.00 93.94 92 ASP A O 1
ATOM 725 N N . ALA A 1 93 ? -16.583 11.707 -0.875 1.00 93.44 93 ALA A N 1
ATOM 726 C CA . ALA A 1 93 ? -16.297 11.006 0.377 1.00 93.44 93 ALA A CA 1
ATOM 727 C C . ALA A 1 93 ? -17.572 10.876 1.234 1.00 93.44 93 ALA A C 1
ATOM 729 O O . ALA A 1 93 ? -18.315 11.841 1.420 1.00 93.44 93 ALA A O 1
ATOM 730 N N . VAL A 1 94 ? -17.845 9.672 1.752 1.00 95.25 94 VAL A N 1
ATOM 731 C CA . VAL A 1 94 ? -18.960 9.429 2.685 1.00 95.25 94 VAL A CA 1
ATOM 732 C C . VAL A 1 94 ? -18.409 9.559 4.108 1.00 95.25 94 VAL A C 1
ATOM 734 O O . VAL A 1 94 ? -17.660 8.664 4.516 1.00 95.25 94 VAL A O 1
ATOM 737 N N . PRO A 1 95 ? -18.727 10.631 4.863 1.00 94.19 95 PRO A N 1
ATOM 738 C CA . PRO A 1 95 ? -18.113 10.897 6.168 1.00 94.19 95 PRO A CA 1
ATOM 739 C C . PRO A 1 95 ? -18.273 9.745 7.163 1.00 94.19 95 PRO A C 1
ATOM 741 O O . PRO A 1 95 ? -17.317 9.359 7.829 1.00 94.19 95 PRO A O 1
ATOM 744 N N . GLU A 1 96 ? -19.444 9.112 7.176 1.00 93.88 96 GLU A N 1
ATOM 745 C CA . GLU A 1 96 ? -19.785 7.987 8.055 1.00 93.88 96 GLU A CA 1
ATOM 746 C C . GLU A 1 96 ? -18.984 6.717 7.731 1.00 93.88 96 GLU A C 1
ATOM 748 O O . GLU A 1 96 ? -19.002 5.748 8.485 1.00 93.88 96 GLU A O 1
ATOM 753 N N . SER A 1 97 ? -18.289 6.702 6.592 1.00 93.50 97 SER A N 1
ATOM 754 C CA . SER A 1 97 ? -17.480 5.573 6.139 1.00 93.50 97 SER A CA 1
ATOM 755 C C . SER A 1 97 ? -15.994 5.708 6.490 1.00 93.50 97 SER A C 1
ATOM 757 O O . SER A 1 97 ? -15.208 4.851 6.071 1.00 93.50 97 SER A O 1
ATOM 759 N N . PHE A 1 98 ? -15.608 6.765 7.218 1.00 93.31 98 PHE A N 1
ATOM 760 C CA . PHE A 1 98 ? -14.237 6.998 7.668 1.00 93.31 98 PHE A CA 1
ATOM 761 C C . PHE A 1 98 ? -13.754 5.872 8.590 1.00 93.31 98 PHE A C 1
ATOM 763 O O . PHE A 1 98 ? -14.463 5.420 9.486 1.00 93.31 98 PHE A O 1
ATOM 770 N N . LEU A 1 99 ? -12.532 5.399 8.359 1.00 91.44 99 LEU A N 1
ATOM 771 C CA . LEU A 1 99 ? -12.030 4.159 8.946 1.00 91.44 99 LEU A CA 1
ATOM 772 C C . LEU A 1 99 ? -11.041 4.360 10.092 1.00 91.44 99 LEU A C 1
ATOM 774 O O . LEU A 1 99 ? -10.613 3.370 10.689 1.00 91.44 99 LEU A O 1
ATOM 778 N N . PHE A 1 100 ? -10.670 5.609 10.397 1.00 92.56 100 PHE A N 1
ATOM 779 C CA . PHE A 1 100 ? -9.562 5.917 11.307 1.00 92.56 100 PHE A CA 1
ATOM 780 C C . PHE A 1 100 ? -8.299 5.120 10.947 1.00 92.56 100 PHE A C 1
ATOM 782 O O . PHE A 1 100 ? -7.562 4.657 11.811 1.00 92.56 100 PHE A O 1
ATOM 789 N N . GLN A 1 101 ? -8.077 4.908 9.653 1.00 93.44 101 GLN A N 1
ATOM 790 C CA . GLN A 1 101 ? -6.875 4.293 9.110 1.00 93.44 101 GLN A CA 1
ATOM 791 C C . GLN A 1 101 ? -6.123 5.354 8.315 1.00 93.44 101 GLN A C 1
ATOM 793 O O . GLN A 1 101 ? -6.746 6.227 7.711 1.00 93.44 101 GLN A O 1
ATOM 798 N N . THR A 1 102 ? -4.798 5.284 8.308 1.00 92.19 102 THR A N 1
ATOM 799 C CA . THR A 1 102 ? -3.956 6.191 7.527 1.00 92.19 102 THR A CA 1
ATOM 800 C C . THR A 1 102 ? -2.707 5.478 7.030 1.00 92.19 102 THR A C 1
ATOM 802 O O . THR A 1 102 ? -2.357 4.409 7.527 1.00 92.19 102 THR A O 1
ATOM 805 N N . THR A 1 103 ? -2.039 6.088 6.058 1.00 93.12 103 THR A N 1
ATOM 806 C CA . THR A 1 103 ? -0.727 5.673 5.567 1.00 93.12 103 THR A CA 1
ATOM 807 C C . THR A 1 103 ? 0.317 6.654 6.083 1.00 93.12 103 THR A C 1
ATOM 809 O O . THR A 1 103 ? 0.116 7.866 6.003 1.00 93.12 103 THR A O 1
ATOM 812 N N . ILE A 1 104 ? 1.411 6.133 6.625 1.00 93.06 104 ILE A N 1
ATOM 813 C CA . ILE A 1 104 ? 2.640 6.885 6.869 1.00 93.06 104 ILE A CA 1
ATOM 814 C C . ILE A 1 104 ? 3.558 6.622 5.677 1.00 93.06 104 ILE A C 1
ATOM 816 O O . ILE A 1 104 ? 3.907 5.469 5.410 1.00 93.06 104 ILE A O 1
ATOM 820 N N . ASP A 1 105 ? 3.932 7.688 4.977 1.00 92.31 105 ASP A N 1
ATOM 821 C CA . ASP A 1 105 ? 4.874 7.635 3.863 1.00 92.31 105 ASP A CA 1
ATOM 822 C C . ASP A 1 105 ? 6.291 7.907 4.384 1.00 92.31 105 ASP A C 1
ATOM 824 O O . ASP A 1 105 ? 6.560 8.964 4.957 1.00 92.31 105 ASP A O 1
ATOM 828 N N . VAL A 1 106 ? 7.200 6.952 4.186 1.00 93.38 106 VAL A N 1
ATOM 829 C CA . VAL A 1 106 ? 8.627 7.100 4.497 1.00 93.38 106 VAL A CA 1
ATOM 830 C C . VAL A 1 106 ? 9.373 7.265 3.179 1.00 93.38 106 VAL A C 1
ATOM 832 O O . VAL A 1 106 ? 9.54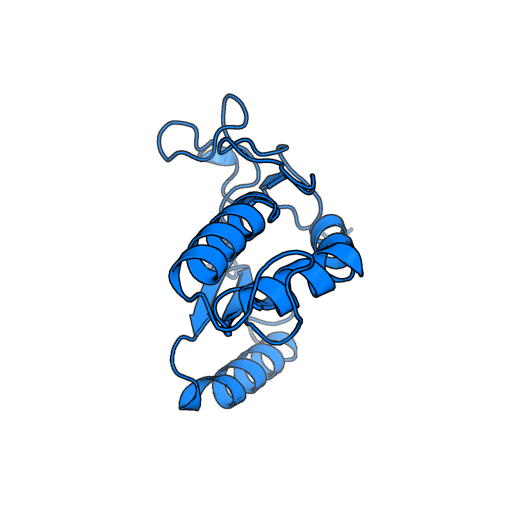0 6.317 2.404 1.00 93.38 106 VAL A O 1
ATOM 835 N N . ASP A 1 107 ? 9.753 8.511 2.913 1.00 89.19 107 ASP A N 1
ATOM 836 C CA . ASP A 1 107 ? 10.356 8.940 1.648 1.00 89.19 107 ASP A CA 1
ATOM 837 C C . ASP A 1 107 ? 11.885 8.889 1.653 1.00 89.19 107 ASP A C 1
ATOM 839 O O . ASP A 1 107 ? 12.500 8.766 0.594 1.00 89.19 107 ASP A 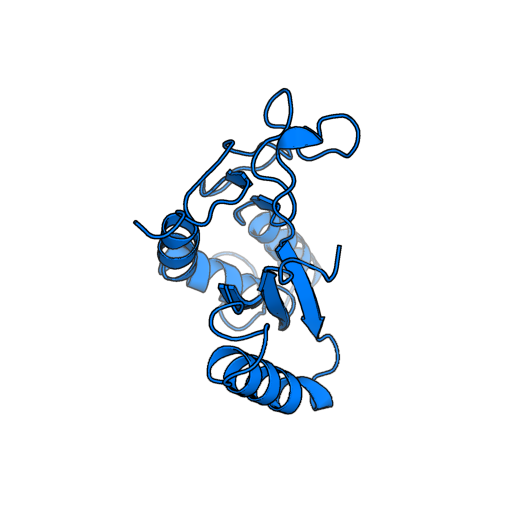O 1
ATOM 843 N N . ASP A 1 108 ? 12.485 8.988 2.833 1.00 90.19 108 ASP A N 1
ATOM 844 C CA . ASP A 1 108 ? 13.927 8.977 3.018 1.00 90.19 108 ASP A CA 1
ATOM 845 C C . ASP A 1 108 ? 14.394 7.561 3.371 1.00 90.19 108 ASP A C 1
ATOM 847 O O . ASP A 1 108 ? 13.919 6.940 4.327 1.00 90.19 108 ASP A O 1
ATOM 851 N N . VAL A 1 109 ? 15.314 7.054 2.548 1.00 87.50 109 VAL A N 1
ATOM 852 C CA . VAL A 1 109 ? 15.842 5.692 2.628 1.00 87.50 109 VAL A CA 1
ATOM 853 C C . VAL A 1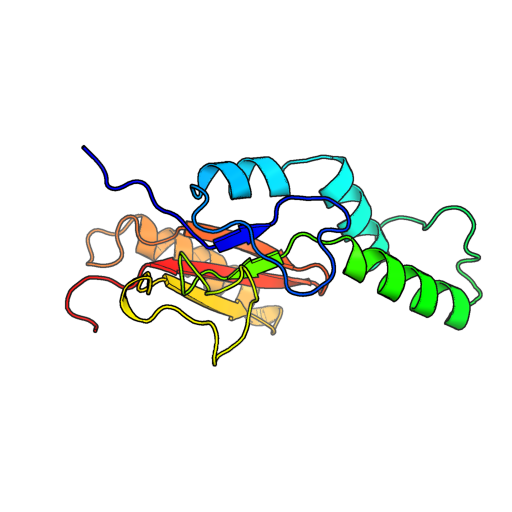 109 ? 16.555 5.428 3.953 1.00 87.50 109 VAL A C 1
ATOM 855 O O . VAL A 1 109 ? 16.516 4.299 4.433 1.00 87.50 109 VAL A O 1
ATOM 858 N N . GLU A 1 110 ? 17.143 6.453 4.576 1.00 91.81 110 GLU A N 1
ATOM 859 C CA . GLU A 1 110 ? 17.867 6.311 5.843 1.00 91.81 110 GLU A CA 1
ATOM 860 C C . GLU A 1 110 ? 16.930 5.950 7.006 1.00 91.81 110 GLU A C 1
ATOM 862 O O . GLU A 1 110 ? 17.335 5.263 7.944 1.00 91.81 110 GLU A O 1
ATOM 867 N N . TYR A 1 111 ? 15.651 6.338 6.926 1.00 92.06 111 TYR A N 1
ATOM 868 C CA . TYR A 1 111 ? 14.655 6.052 7.964 1.00 92.06 111 TYR A CA 1
ATOM 869 C C . TYR A 1 111 ? 13.823 4.796 7.702 1.00 92.06 111 TYR A C 1
ATOM 871 O O . TYR A 1 111 ? 13.032 4.405 8.561 1.00 92.06 111 TYR A O 1
ATOM 879 N N . VAL A 1 112 ? 13.970 4.153 6.542 1.00 91.19 112 VAL A N 1
ATOM 880 C CA . VAL A 1 112 ? 13.136 3.009 6.139 1.00 91.19 112 VAL A CA 1
ATOM 881 C C . VAL A 1 112 ? 13.240 1.851 7.130 1.00 91.19 112 VAL A C 1
ATOM 883 O O . VAL A 1 112 ? 12.212 1.373 7.614 1.00 91.19 112 VAL A O 1
ATOM 886 N N . ASP A 1 113 ? 14.456 1.422 7.468 1.00 91.06 113 ASP A N 1
ATOM 887 C CA . ASP A 1 113 ? 14.660 0.273 8.357 1.00 91.06 113 ASP A CA 1
ATOM 888 C C . ASP A 1 113 ? 14.173 0.572 9.778 1.00 91.06 113 ASP A C 1
ATOM 890 O O . ASP A 1 113 ? 13.431 -0.224 10.360 1.00 91.06 113 ASP A O 1
ATOM 894 N N . ALA A 1 114 ? 14.487 1.764 10.294 1.00 94.56 114 ALA A N 1
ATOM 895 C CA . ALA A 1 114 ? 14.022 2.217 11.602 1.00 94.56 114 ALA A CA 1
ATOM 896 C C . ALA A 1 114 ? 12.486 2.305 11.670 1.00 94.56 114 ALA A C 1
ATOM 898 O O . ALA A 1 114 ? 11.874 1.884 12.654 1.00 94.56 114 ALA A O 1
ATOM 899 N N . ALA A 1 115 ? 11.833 2.806 10.616 1.00 94.75 115 A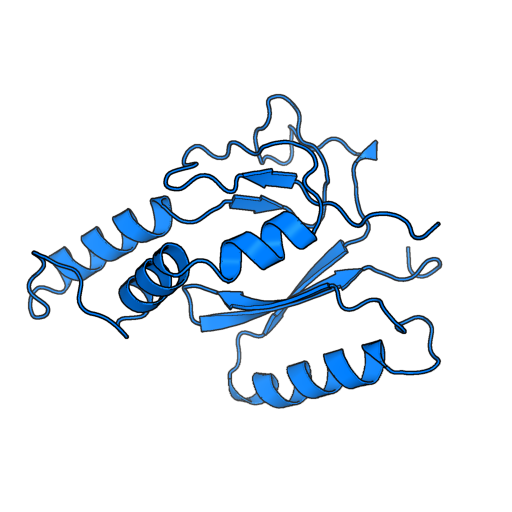LA A N 1
ATOM 900 C CA . ALA A 1 115 ? 10.378 2.890 10.551 1.00 94.75 115 ALA A CA 1
ATOM 901 C C . ALA A 1 115 ? 9.721 1.501 10.468 1.00 94.75 115 ALA A C 1
ATOM 903 O O . ALA A 1 115 ? 8.707 1.259 11.127 1.00 94.75 115 ALA A O 1
ATOM 904 N N . LEU A 1 116 ? 10.309 0.571 9.705 1.00 93.94 116 LEU A N 1
ATOM 905 C CA . LEU A 1 116 ? 9.855 -0.821 9.623 1.00 93.94 116 LEU A CA 1
ATOM 906 C C . LEU A 1 116 ? 9.960 -1.535 10.969 1.00 93.94 116 LEU A C 1
ATOM 908 O O . LEU A 1 116 ? 9.012 -2.206 11.389 1.00 93.94 116 LEU A O 1
ATOM 912 N N . GLU A 1 117 ? 11.104 -1.405 11.639 1.00 95.19 117 GLU A N 1
ATOM 913 C CA . GLU A 1 117 ? 11.320 -1.975 12.964 1.00 95.19 117 GLU A CA 1
ATOM 914 C C . GLU A 1 117 ? 10.321 -1.391 13.962 1.00 95.19 117 GLU A C 1
ATOM 916 O O . GLU A 1 117 ? 9.603 -2.146 14.624 1.00 95.19 117 GLU A O 1
ATOM 921 N N . LYS A 1 118 ? 10.169 -0.060 13.985 1.00 95.75 118 LYS A N 1
ATOM 922 C CA . LYS A 1 118 ? 9.261 0.601 14.922 1.00 95.75 118 LYS A CA 1
ATOM 923 C C . LYS A 1 118 ? 7.803 0.210 14.707 1.00 95.75 118 LYS A C 1
ATOM 925 O O . LYS A 1 118 ? 7.079 -0.026 15.675 1.00 95.75 118 LYS A O 1
ATOM 930 N N . ALA A 1 119 ? 7.365 0.094 13.453 1.00 96.00 119 ALA A N 1
ATOM 931 C CA . ALA A 1 119 ? 6.016 -0.353 13.123 1.00 96.00 119 ALA A CA 1
ATOM 932 C C . ALA A 1 119 ? 5.739 -1.775 13.641 1.00 96.00 119 ALA A C 1
ATOM 934 O O . ALA A 1 119 ? 4.670 -2.035 14.199 1.00 96.00 119 ALA A O 1
ATOM 935 N N . ARG A 1 120 ? 6.708 -2.692 13.506 1.00 96.12 120 ARG A N 1
ATOM 936 C CA . ARG A 1 120 ? 6.596 -4.068 14.018 1.00 96.12 120 ARG A CA 1
ATOM 937 C C . ARG A 1 120 ? 6.622 -4.118 15.543 1.00 96.12 120 ARG A C 1
ATOM 939 O O . ARG A 1 120 ? 5.786 -4.802 16.131 1.00 96.12 120 ARG A O 1
ATOM 946 N N . GLU A 1 121 ? 7.531 -3.377 16.174 1.00 96.56 121 GLU A N 1
ATOM 947 C CA . GLU A 1 121 ? 7.640 -3.268 17.633 1.00 96.56 121 GLU A CA 1
ATOM 948 C C . GLU A 1 121 ? 6.312 -2.798 18.241 1.00 96.56 121 GLU A C 1
ATOM 950 O O . GLU A 1 121 ? 5.747 -3.467 19.107 1.00 96.56 121 GLU A O 1
ATOM 955 N N . LEU A 1 122 ? 5.757 -1.690 17.736 1.00 95.50 122 LEU A N 1
ATOM 956 C CA . LEU A 1 122 ? 4.488 -1.139 18.213 1.00 95.50 122 LEU A CA 1
ATOM 957 C C . LEU A 1 122 ? 3.329 -2.122 18.023 1.00 95.50 122 LEU A C 1
ATOM 959 O O . LEU A 1 122 ? 2.517 -2.293 18.936 1.00 95.50 122 LEU A O 1
ATOM 963 N N . ASN A 1 123 ? 3.283 -2.815 16.884 1.00 96.19 123 ASN A N 1
ATOM 964 C CA . ASN A 1 123 ? 2.243 -3.796 16.593 1.00 96.19 123 ASN A CA 1
ATOM 965 C C . ASN A 1 123 ? 2.266 -5.007 17.541 1.00 96.19 123 ASN A C 1
ATOM 967 O O . ASN A 1 123 ? 1.206 -5.541 17.873 1.00 96.19 123 ASN A O 1
ATOM 971 N N . CYS A 1 124 ? 3.453 -5.424 17.985 1.00 96.50 124 CYS A N 1
ATOM 972 C CA . CYS A 1 124 ? 3.649 -6.544 18.910 1.00 96.50 124 CYS A CA 1
ATOM 973 C C . CYS A 1 124 ? 3.693 -6.123 20.389 1.00 96.50 124 CYS A C 1
ATOM 975 O O . CYS A 1 124 ? 3.728 -6.982 21.270 1.00 96.50 124 CYS A O 1
ATOM 977 N N . SER A 1 125 ? 3.687 -4.818 20.671 1.00 95.44 125 SER A N 1
ATOM 978 C CA . SER A 1 125 ? 3.764 -4.267 22.026 1.00 95.44 125 SER A CA 1
ATOM 979 C C . SER A 1 125 ? 2.530 -4.592 22.883 1.00 95.44 125 SER A C 1
ATOM 981 O O . SER A 1 125 ? 1.525 -5.111 22.404 1.00 95.44 125 SER A O 1
ATOM 983 N N . ASN A 1 126 ? 2.572 -4.229 24.169 1.00 95.25 126 ASN A N 1
ATOM 984 C CA . ASN A 1 126 ? 1.405 -4.238 25.064 1.00 95.25 126 ASN A CA 1
ATOM 985 C C . ASN A 1 126 ? 0.773 -2.841 25.225 1.00 95.25 126 ASN A C 1
ATOM 987 O O . ASN A 1 126 ? 0.135 -2.557 26.235 1.00 95.25 126 ASN A O 1
ATOM 991 N N . THR A 1 127 ? 0.962 -1.958 24.243 1.00 93.25 127 THR A N 1
ATOM 992 C CA . THR A 1 127 ? 0.398 -0.598 24.241 1.00 93.25 127 THR A CA 1
ATOM 993 C C . THR A 1 127 ? -0.913 -0.532 23.448 1.00 93.25 127 THR A C 1
ATOM 995 O O . THR A 1 127 ? -1.359 -1.521 22.864 1.00 93.25 127 THR A O 1
ATOM 998 N N . ILE A 1 128 ? -1.513 0.661 23.353 1.00 92.56 128 ILE A N 1
ATOM 999 C CA . ILE A 1 128 ? -2.688 0.931 22.502 1.00 92.56 128 ILE A CA 1
ATOM 1000 C C . ILE A 1 128 ? -2.455 0.638 21.005 1.00 92.56 128 ILE A C 1
ATOM 1002 O O . ILE A 1 128 ? -3.417 0.506 20.245 1.00 92.56 128 ILE A O 1
ATOM 1006 N N . TRP A 1 129 ? -1.191 0.498 20.591 1.00 94.00 129 TRP A N 1
ATOM 1007 C CA . TRP A 1 129 ? -0.774 0.198 19.220 1.00 94.00 129 TRP A CA 1
ATOM 1008 C C . TRP A 1 129 ? -0.720 -1.296 18.887 1.00 94.00 129 TRP A C 1
ATOM 1010 O O . TRP A 1 129 ? -0.515 -1.655 17.724 1.00 94.00 129 TRP A O 1
ATOM 1020 N N . LYS A 1 130 ? -0.954 -2.176 19.868 1.00 94.62 130 LYS A N 1
ATOM 1021 C CA . LYS A 1 130 ? -0.990 -3.623 19.639 1.00 94.62 130 LYS A CA 1
ATOM 1022 C C . LYS A 1 130 ? -2.009 -3.984 18.554 1.00 94.62 130 LYS A C 1
ATOM 1024 O O . LYS A 1 130 ? -3.186 -3.625 18.652 1.00 94.62 130 LYS A O 1
ATOM 1029 N N . GLY A 1 131 ? -1.563 -4.707 17.528 1.00 93.12 131 GLY A N 1
ATOM 1030 C CA . GLY A 1 131 ? -2.412 -5.156 16.419 1.00 93.12 131 GLY A CA 1
ATOM 1031 C C . GLY A 1 131 ? -2.963 -4.032 15.529 1.00 93.12 131 GLY A C 1
ATOM 1032 O O . GLY A 1 131 ? -4.018 -4.214 14.919 1.00 93.12 131 GLY A O 1
ATOM 1033 N N . LYS A 1 132 ? -2.330 -2.848 15.507 1.00 93.88 132 LYS A N 1
ATOM 1034 C CA . LYS A 1 132 ? -2.770 -1.695 14.697 1.00 93.88 132 LYS A CA 1
ATOM 1035 C C . LYS A 1 132 ? -2.085 -1.572 13.342 1.00 93.88 132 LYS A C 1
ATOM 1037 O O . LYS A 1 132 ? -2.583 -0.816 12.509 1.00 93.88 132 LYS A O 1
ATOM 1042 N N . LEU A 1 133 ? -0.985 -2.286 13.115 1.00 94.75 133 LEU A N 1
ATOM 1043 C CA . LEU A 1 133 ? -0.338 -2.329 11.808 1.00 94.75 133 LEU A CA 1
ATOM 1044 C C . LEU A 1 133 ? -1.214 -3.123 10.836 1.00 94.75 133 LEU A C 1
ATOM 1046 O O . LEU A 1 133 ? -1.620 -4.243 11.142 1.00 94.75 133 LEU A O 1
ATOM 1050 N N . LEU A 1 134 ? -1.505 -2.526 9.683 1.00 93.38 134 LEU A N 1
ATOM 1051 C CA . LEU A 1 134 ? -2.367 -3.104 8.655 1.00 93.38 134 LEU A CA 1
ATOM 1052 C C . LEU A 1 134 ? -1.541 -3.653 7.501 1.00 93.38 134 LEU A C 1
ATOM 1054 O O . LEU A 1 134 ? -1.738 -4.789 7.083 1.00 93.38 134 LEU A O 1
ATOM 1058 N N . HIS A 1 135 ? -0.620 -2.837 6.989 1.00 91.12 135 HIS A N 1
ATOM 1059 C CA . HIS A 1 135 ? 0.132 -3.174 5.792 1.00 91.12 135 HIS A CA 1
ATOM 1060 C C . HIS A 1 135 ? 1.508 -2.495 5.756 1.00 91.12 135 HIS A C 1
ATOM 1062 O O . HIS A 1 135 ? 1.676 -1.387 6.266 1.00 91.12 135 HIS A O 1
ATOM 1068 N N . LEU A 1 136 ? 2.487 -3.165 5.141 1.00 91.56 136 LEU A N 1
ATOM 1069 C CA . LEU A 1 136 ? 3.838 -2.659 4.887 1.00 91.56 136 LEU A CA 1
ATOM 1070 C C . LEU A 1 136 ? 4.196 -2.942 3.428 1.00 91.56 136 LEU A C 1
ATOM 1072 O O . LEU A 1 136 ? 4.404 -4.098 3.057 1.00 91.56 136 LEU A O 1
ATOM 1076 N N . GLU A 1 137 ? 4.307 -1.900 2.609 1.00 87.75 137 GLU A N 1
ATOM 1077 C CA . GLU A 1 137 ? 4.620 -2.052 1.187 1.00 87.75 137 GLU A CA 1
ATOM 1078 C C . GLU A 1 137 ? 5.542 -0.964 0.663 1.00 87.75 137 GLU A C 1
ATOM 1080 O O . GLU A 1 137 ? 5.460 0.194 1.052 1.00 87.75 137 GLU A O 1
ATOM 1085 N N . TYR A 1 138 ? 6.359 -1.317 -0.325 1.00 87.44 138 TYR A N 1
ATOM 1086 C CA . TYR A 1 138 ? 6.982 -0.315 -1.174 1.00 87.44 138 TYR A CA 1
ATOM 1087 C C . TYR A 1 138 ? 6.056 0.019 -2.339 1.00 87.44 138 TYR A C 1
ATOM 1089 O O . TYR A 1 138 ? 5.657 -0.858 -3.108 1.00 87.44 138 TYR A O 1
ATOM 1097 N N . SER A 1 139 ? 5.799 1.302 -2.550 1.00 83.94 139 SER A N 1
ATOM 1098 C CA . SER A 1 139 ? 5.046 1.794 -3.700 1.00 83.94 139 SER A CA 1
ATOM 1099 C C . SER A 1 139 ? 5.792 1.575 -5.023 1.00 83.94 139 SER A C 1
ATOM 1101 O O . SER A 1 139 ? 6.996 1.299 -5.074 1.00 83.94 139 SER A O 1
ATOM 1103 N N . ALA A 1 140 ? 5.108 1.781 -6.151 1.00 84.25 140 ALA A N 1
ATOM 1104 C CA . ALA A 1 140 ? 5.751 1.791 -7.470 1.00 84.25 140 ALA A CA 1
ATOM 1105 C C . ALA A 1 140 ? 6.814 2.903 -7.627 1.00 84.25 140 ALA A C 1
ATOM 1107 O O . ALA A 1 140 ? 7.603 2.865 -8.566 1.00 84.25 140 ALA A O 1
ATOM 1108 N N . ARG A 1 141 ? 6.858 3.876 -6.704 1.00 80.25 141 ARG A N 1
ATOM 1109 C CA . ARG A 1 141 ? 7.877 4.936 -6.628 1.00 80.25 141 ARG A CA 1
ATOM 1110 C C . ARG A 1 141 ? 8.980 4.646 -5.602 1.00 80.25 141 ARG A C 1
ATOM 1112 O O . ARG A 1 141 ? 9.762 5.539 -5.320 1.00 80.25 141 ARG A O 1
ATOM 1119 N N . LYS A 1 142 ? 9.035 3.426 -5.051 1.00 82.56 142 LYS A N 1
ATOM 1120 C CA . LYS A 1 142 ? 9.987 2.989 -4.010 1.00 82.56 142 LYS A CA 1
ATOM 1121 C C . LYS A 1 142 ? 9.863 3.714 -2.660 1.00 82.56 142 LYS A C 1
ATOM 1123 O O . LYS A 1 142 ? 10.729 3.557 -1.816 1.00 82.56 142 LYS A O 1
ATOM 1128 N N . LYS A 1 143 ? 8.761 4.428 -2.428 1.00 86.12 143 LYS A N 1
ATOM 1129 C CA . LYS A 1 143 ? 8.399 4.956 -1.103 1.00 86.12 143 LYS A CA 1
ATOM 1130 C C . LYS A 1 143 ? 7.848 3.832 -0.237 1.00 86.12 143 LYS A C 1
ATOM 1132 O O . LYS A 1 143 ? 7.032 3.062 -0.754 1.00 86.12 143 LYS A O 1
ATOM 1137 N N . LEU A 1 144 ? 8.264 3.739 1.021 1.00 91.81 144 LEU A N 1
ATOM 1138 C CA . LEU A 1 144 ? 7.664 2.807 1.971 1.00 91.81 144 LEU A CA 1
ATOM 1139 C C . LEU A 1 144 ? 6.344 3.401 2.476 1.00 91.81 144 LEU A C 1
ATOM 1141 O O . LEU A 1 144 ? 6.308 4.529 2.952 1.00 91.81 144 LEU A O 1
ATOM 1145 N N . HIS A 1 145 ? 5.273 2.628 2.374 1.00 93.06 145 HIS A N 1
ATOM 1146 C CA . HIS A 1 145 ? 3.975 2.923 2.958 1.00 93.06 145 HIS A CA 1
ATOM 1147 C C . HIS A 1 145 ? 3.756 2.006 4.161 1.00 93.06 145 HIS A C 1
ATOM 1149 O O . HIS A 1 145 ? 3.847 0.778 4.048 1.00 93.06 145 HIS A O 1
ATOM 1155 N N . ILE A 1 146 ? 3.436 2.613 5.300 1.00 95.31 146 ILE A N 1
ATOM 1156 C CA . ILE A 1 146 ? 3.048 1.923 6.528 1.00 95.31 146 ILE A CA 1
ATOM 1157 C C . ILE A 1 146 ? 1.588 2.265 6.795 1.00 95.31 146 ILE A C 1
ATOM 1159 O O . ILE A 1 146 ? 1.257 3.372 7.217 1.00 95.31 146 ILE A O 1
ATOM 1163 N N . ASP A 1 147 ? 0.706 1.315 6.531 1.00 94.44 147 ASP A N 1
ATOM 1164 C CA . ASP A 1 147 ? -0.719 1.476 6.772 1.00 94.44 147 ASP A CA 1
ATOM 1165 C C . ASP A 1 147 ? -1.039 1.092 8.221 1.00 94.44 147 ASP A C 1
ATOM 1167 O O . ASP A 1 147 ? -0.730 -0.017 8.666 1.00 94.44 147 ASP A O 1
ATOM 1171 N N . ILE A 1 148 ? -1.684 1.996 8.958 1.00 94.44 148 ILE A N 1
ATOM 1172 C CA . ILE A 1 148 ? -2.021 1.818 10.373 1.00 94.44 148 ILE A CA 1
ATOM 1173 C C . ILE A 1 148 ? -3.482 2.156 10.649 1.00 94.44 148 ILE A C 1
ATOM 1175 O O . ILE A 1 148 ? -4.081 3.008 9.993 1.00 94.44 148 ILE A O 1
ATOM 1179 N N . ARG A 1 149 ? -4.046 1.526 11.681 1.00 93.44 149 ARG A N 1
ATOM 1180 C CA . ARG A 1 149 ? -5.322 1.922 12.280 1.00 93.44 149 ARG A CA 1
ATOM 1181 C C . ARG A 1 149 ? -5.081 2.727 13.552 1.00 93.44 149 ARG A C 1
ATOM 1183 O O . ARG A 1 149 ? -4.493 2.216 14.501 1.00 93.44 149 ARG A O 1
ATOM 1190 N N . MET A 1 150 ? -5.604 3.944 13.605 1.00 92.19 150 MET A N 1
ATOM 1191 C CA . MET A 1 150 ? -5.540 4.790 14.791 1.00 92.19 150 MET A CA 1
ATOM 1192 C C . MET A 1 150 ? -6.268 4.115 15.972 1.00 92.19 150 MET A C 1
ATOM 1194 O O . MET A 1 150 ? -7.381 3.598 15.801 1.00 92.19 150 MET A O 1
ATOM 1198 N N . PRO A 1 151 ? -5.652 4.062 17.166 1.00 88.06 151 PRO A N 1
ATOM 1199 C CA . PRO A 1 151 ? -6.301 3.559 18.368 1.00 88.06 151 PRO A CA 1
ATOM 1200 C C . PRO A 1 151 ? -7.499 4.417 18.789 1.00 88.06 151 PRO A C 1
ATOM 1202 O O . PRO A 1 151 ? -7.504 5.635 18.621 1.00 88.06 151 PRO A O 1
ATOM 1205 N N . MET A 1 152 ? -8.495 3.773 19.401 1.00 81.69 152 MET A N 1
ATOM 1206 C CA . MET A 1 152 ? -9.594 4.476 20.070 1.00 81.69 152 MET A CA 1
ATOM 1207 C C . MET A 1 152 ? -9.033 5.387 21.169 1.00 81.69 152 MET A C 1
ATOM 1209 O O . MET A 1 152 ? -8.172 4.952 21.933 1.00 8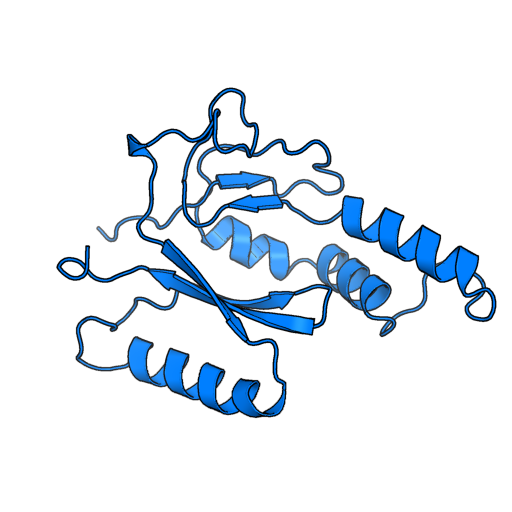1.69 152 MET A O 1
ATOM 1213 N N . GLY A 1 153 ? -9.531 6.622 21.256 1.00 79.00 153 GLY A N 1
ATOM 1214 C CA . GLY A 1 153 ? -9.082 7.615 22.240 1.00 79.00 153 GLY A CA 1
ATOM 1215 C C . GLY A 1 153 ? -7.942 8.526 21.770 1.00 79.00 153 GLY A C 1
ATOM 1216 O O . GLY A 1 153 ? -7.527 9.396 22.526 1.00 79.00 153 GLY A O 1
ATOM 1217 N N . MET A 1 154 ? -7.454 8.361 20.535 1.00 76.50 154 MET A N 1
ATOM 1218 C CA . MET A 1 154 ? -6.538 9.309 19.874 1.00 76.50 154 MET A CA 1
ATOM 1219 C C . MET A 1 154 ? -7.242 10.216 18.847 1.00 76.50 154 MET A C 1
ATOM 1221 O O . MET A 1 154 ? -6.576 10.858 18.037 1.00 76.50 154 MET A O 1
ATOM 1225 N N . THR A 1 155 ? -8.574 10.214 18.837 1.00 60.41 155 THR A N 1
ATOM 1226 C CA . THR A 1 155 ? -9.439 10.780 17.791 1.00 60.41 155 THR A CA 1
ATOM 1227 C C . THR A 1 155 ? -10.406 11.788 18.367 1.00 60.41 155 THR A C 1
ATOM 1229 O O . THR A 1 155 ? -10.970 11.446 19.434 1.00 60.41 155 THR A O 1
#

Secondary structure (DSSP, 8-state):
-PPPPEEEEE-STT-TTTBPPS-EEHHHHHHHHT-HHHHHHHHHHHTSS--TT--TT-HHHHHHHHHHHHTTS-EEESSBS-BGGGB-STTTB-GGGB-SEEEEEE--GGGHHHHHHHHHHHHHSSSTTTT-EEEEEE-TTS-EEEEEEPPTT--

Sequence (155 aa):
MGTVQVMALNPARKGNMGRLNSSQPLYVYDTLIAQPWLKGVIAQIRGEKEIPGVDAGDEKAVKKAREGLKRQLPIRAIHYSKFRNNHRSSEDAVPESFLFQTTIDVDDVEYVDAALEKARELNCSNTIWKGKLLHLEYSARKKLHIDIRMPMGMT

Foldseek 3Di:
DDDFQWWFKDLAFLPPDQATDFTDGLVVVVVSCPDPVQVVLLCLLLVVDPDPPFDPVPPVSSVVVSVVSVSRHMDIDRQFRDFAVRGPDPVRGDPVRGQQKDKDKAPDPVCLVVVVVVLVCQCCDPDLSPVFFRDWDQDSVRITITMGHDGPPPD